Protein AF-A0AAV3V7D6-F1 (afdb_monomer_lite)

Secondary structure (DSSP, 8-state):
---------EEEEEE-TTT--EEEEEESS--HHHHHHHHHHHHHHSPTT--------S--

Structure (mmCIF, N/CA/C/O backbone):
data_AF-A0AAV3V7D6-F1
#
_entry.id   AF-A0AAV3V7D6-F1
#
loop_
_atom_site.group_PDB
_atom_site.id
_atom_site.type_symbol
_atom_site.label_atom_id
_atom_site.label_alt_id
_atom_site.label_comp_id
_atom_site.label_asym_id
_atom_site.label_entity_id
_atom_site.label_seq_id
_atom_site.pdbx_PDB_ins_code
_atom_site.Cartn_x
_atom_site.Cartn_y
_atom_site.Cartn_z
_atom_site.occupancy
_atom_site.B_iso_or_equiv
_atom_site.auth_seq_id
_atom_site.auth_comp_id
_atom_site.auth_asym_id
_atom_site.auth_atom_id
_atom_site.pdbx_PDB_model_num
ATOM 1 N N . MET A 1 1 ? 31.956 9.234 -25.256 1.00 39.09 1 MET A N 1
ATOM 2 C CA . MET A 1 1 ? 30.562 9.637 -24.981 1.00 39.09 1 MET A CA 1
ATOM 3 C C . MET A 1 1 ? 30.188 9.014 -23.650 1.00 39.09 1 MET A C 1
ATOM 5 O O . MET A 1 1 ? 30.094 7.798 -23.589 1.00 39.09 1 MET A O 1
ATOM 9 N N . ASN A 1 2 ? 30.120 9.805 -22.579 1.00 52.88 2 ASN A N 1
ATOM 10 C CA . ASN A 1 2 ? 29.744 9.296 -21.260 1.00 52.88 2 ASN A CA 1
ATOM 11 C C . ASN A 1 2 ? 28.212 9.259 -21.220 1.00 52.88 2 ASN A C 1
ATOM 13 O O . ASN A 1 2 ? 27.584 10.308 -21.353 1.00 52.88 2 ASN A O 1
ATOM 17 N N . GLN A 1 3 ? 27.612 8.072 -21.129 1.00 63.50 3 GLN A N 1
ATOM 18 C CA . GLN A 1 3 ? 26.184 7.964 -20.836 1.00 63.50 3 GLN A CA 1
ATOM 19 C C . GLN A 1 3 ? 25.996 8.532 -19.422 1.00 63.50 3 GLN A C 1
ATOM 21 O O . GLN A 1 3 ? 26.664 8.074 -18.497 1.00 63.50 3 GLN A O 1
ATOM 26 N N . GLN A 1 4 ? 25.155 9.555 -19.247 1.00 61.69 4 GLN A N 1
ATOM 27 C CA . GLN A 1 4 ? 24.707 9.932 -17.905 1.00 61.69 4 GLN A CA 1
ATOM 28 C C . GLN A 1 4 ? 23.935 8.733 -17.347 1.00 61.69 4 GLN A C 1
ATOM 30 O O . GLN A 1 4 ? 22.831 8.444 -17.805 1.00 61.69 4 GLN A O 1
ATOM 35 N N . GLN A 1 5 ? 24.536 7.994 -16.413 1.00 64.94 5 GLN A N 1
ATOM 36 C CA . GLN A 1 5 ? 23.795 7.046 -15.590 1.00 64.94 5 GLN A CA 1
ATOM 37 C C . GLN A 1 5 ? 22.920 7.871 -14.656 1.00 64.94 5 GLN A C 1
ATOM 39 O O . GLN A 1 5 ? 23.399 8.455 -13.689 1.00 64.94 5 GLN A O 1
ATOM 44 N N . PHE A 1 6 ? 21.641 7.966 -14.989 1.00 69.19 6 PHE A N 1
ATOM 45 C CA . PHE A 1 6 ? 20.643 8.423 -14.043 1.00 69.19 6 PHE A CA 1
ATOM 46 C C . PHE A 1 6 ? 20.378 7.281 -13.064 1.00 69.19 6 PHE A C 1
ATOM 48 O O . PHE A 1 6 ? 20.097 6.152 -13.474 1.00 69.19 6 PHE A O 1
ATOM 55 N N . GLU A 1 7 ? 20.500 7.568 -11.773 1.00 79.31 7 GLU A N 1
ATOM 56 C CA . GLU A 1 7 ? 19.988 6.679 -10.739 1.00 79.31 7 GLU A CA 1
ATOM 57 C C . GLU A 1 7 ? 18.468 6.832 -10.699 1.00 79.31 7 GLU A C 1
ATOM 59 O O . GLU A 1 7 ? 17.941 7.943 -10.619 1.00 79.31 7 GLU A O 1
ATOM 64 N N . TYR A 1 8 ? 17.762 5.709 -10.782 1.00 83.19 8 TYR A N 1
ATOM 65 C CA . TYR A 1 8 ? 16.313 5.660 -10.662 1.00 83.19 8 TYR A CA 1
ATOM 66 C C . TYR A 1 8 ? 15.945 4.757 -9.494 1.00 83.19 8 TYR A C 1
ATOM 68 O O . TYR A 1 8 ? 16.592 3.741 -9.242 1.00 83.19 8 TYR A O 1
ATOM 76 N N . ALA A 1 9 ? 14.875 5.127 -8.809 1.00 91.19 9 ALA A N 1
ATOM 77 C CA . ALA A 1 9 ? 14.228 4.298 -7.813 1.00 91.19 9 ALA A CA 1
ATOM 78 C C . ALA A 1 9 ? 12.716 4.392 -8.011 1.00 91.19 9 ALA A C 1
ATOM 80 O O . ALA A 1 9 ? 12.195 5.396 -8.500 1.00 91.19 9 ALA A O 1
ATOM 81 N N . TYR A 1 10 ? 12.022 3.337 -7.622 1.00 92.19 10 TYR A N 1
ATOM 82 C CA . TYR A 1 10 ? 10.576 3.238 -7.647 1.00 92.19 10 TYR A CA 1
ATOM 83 C C . TYR A 1 10 ? 10.037 3.521 -6.253 1.00 92.19 10 TYR A C 1
ATOM 85 O O . TYR A 1 10 ? 10.565 3.010 -5.266 1.00 92.19 10 TYR A O 1
ATOM 93 N N . LEU A 1 11 ? 8.990 4.337 -6.181 1.00 93.94 11 LEU A N 1
ATOM 94 C CA . LEU A 1 11 ? 8.280 4.654 -4.951 1.00 93.94 11 LEU A CA 1
ATOM 95 C C . LEU A 1 11 ? 6.890 4.026 -5.015 1.00 93.94 11 LEU A C 1
ATOM 97 O O . LEU A 1 11 ? 6.080 4.393 -5.861 1.00 93.94 11 LEU A O 1
ATOM 101 N N . PHE A 1 12 ? 6.614 3.119 -4.088 1.00 94.25 12 PHE A N 1
ATOM 102 C CA . PHE A 1 12 ? 5.280 2.598 -3.824 1.00 94.25 12 PHE A CA 1
ATOM 103 C C . PHE A 1 12 ? 4.721 3.380 -2.647 1.00 94.25 12 PHE A C 1
ATOM 105 O O . PHE A 1 12 ? 5.308 3.346 -1.567 1.00 94.25 12 PHE A O 1
ATOM 112 N N . GLY A 1 13 ? 3.628 4.108 -2.853 1.00 94.62 13 GLY A N 1
ATOM 113 C CA . GLY A 1 13 ? 2.999 4.926 -1.823 1.00 94.62 13 GLY A CA 1
ATOM 114 C C . GLY A 1 13 ? 1.516 4.611 -1.702 1.00 94.62 13 GLY A C 1
ATOM 115 O O . GLY A 1 13 ? 0.831 4.466 -2.711 1.00 94.62 13 GLY A O 1
ATOM 116 N N . ALA A 1 14 ? 1.024 4.550 -0.469 1.00 95.94 14 ALA A N 1
ATOM 117 C CA . ALA A 1 14 ? -0.390 4.399 -0.161 1.00 95.94 14 ALA A CA 1
ATOM 118 C C . ALA A 1 14 ? -0.786 5.347 0.970 1.00 95.94 14 ALA A C 1
ATOM 120 O O . ALA A 1 14 ? -0.014 5.572 1.900 1.00 95.94 14 ALA A O 1
ATOM 121 N N . VAL A 1 15 ? -2.007 5.878 0.897 1.00 95.75 15 VAL A N 1
ATOM 122 C CA . VAL A 1 15 ? -2.590 6.741 1.927 1.00 95.75 15 VAL A CA 1
ATOM 123 C C . VAL A 1 15 ? -3.978 6.237 2.308 1.00 95.75 15 VAL A C 1
ATOM 125 O O . VAL A 1 15 ? -4.798 5.910 1.449 1.00 95.75 15 VAL A O 1
ATOM 128 N N . CYS A 1 16 ? -4.260 6.185 3.605 1.00 95.19 16 CYS A N 1
ATOM 129 C CA . CYS A 1 16 ? -5.595 5.921 4.114 1.00 95.19 16 CYS A CA 1
ATOM 130 C C . CYS A 1 16 ? -6.454 7.180 3.960 1.00 95.19 16 CYS A C 1
ATOM 132 O O . CYS A 1 16 ? -6.245 8.172 4.656 1.00 95.19 16 CYS A O 1
ATOM 134 N N . ALA A 1 17 ? -7.466 7.135 3.09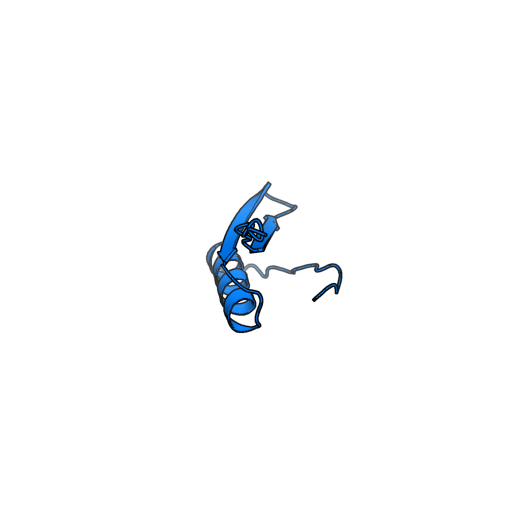4 1.00 93.69 17 ALA A N 1
ATOM 135 C CA . ALA A 1 17 ? -8.352 8.277 2.860 1.00 93.69 17 ALA A CA 1
ATOM 136 C C . ALA A 1 17 ? -9.125 8.731 4.117 1.00 93.69 17 ALA A C 1
ATOM 138 O O . ALA A 1 17 ? -9.513 9.892 4.210 1.00 93.69 17 ALA A O 1
ATOM 139 N N . ALA A 1 18 ? -9.351 7.831 5.080 1.00 93.44 18 ALA A N 1
ATOM 140 C CA . ALA A 1 18 ? -10.098 8.135 6.299 1.00 93.44 18 ALA A CA 1
ATOM 141 C C . ALA A 1 18 ? -9.247 8.805 7.390 1.00 93.44 18 ALA A C 1
ATOM 143 O O . ALA A 1 18 ? -9.767 9.620 8.147 1.00 93.44 18 ALA A O 1
ATOM 144 N N . THR A 1 19 ? -7.962 8.451 7.497 1.00 93.38 19 THR A N 1
ATOM 145 C CA . THR A 1 19 ? -7.095 8.871 8.616 1.00 93.38 19 THR A CA 1
ATOM 146 C C . THR A 1 19 ? -5.908 9.729 8.185 1.00 93.38 19 THR A C 1
ATOM 148 O O . THR A 1 19 ? -5.290 10.373 9.026 1.00 93.38 19 THR A O 1
ATOM 151 N N . GLY A 1 20 ? -5.571 9.750 6.892 1.00 94.62 20 GLY A N 1
ATOM 152 C CA . GLY A 1 20 ? -4.374 10.406 6.363 1.00 94.62 20 GLY A CA 1
ATOM 153 C C . GLY A 1 20 ? -3.068 9.652 6.637 1.00 94.62 20 GLY A C 1
ATOM 154 O O . GLY A 1 20 ? -1.999 10.118 6.246 1.00 94.62 20 GLY A O 1
ATOM 155 N N . GLU A 1 21 ? -3.120 8.488 7.290 1.00 94.50 21 GLU A N 1
ATOM 156 C CA . GLU A 1 21 ? -1.931 7.664 7.510 1.00 94.50 21 GLU A CA 1
ATOM 157 C C . GLU A 1 21 ? -1.352 7.180 6.182 1.00 94.50 21 GLU A C 1
ATOM 159 O O . GLU A 1 21 ? -2.094 6.852 5.256 1.00 94.50 21 GLU A O 1
ATOM 164 N N . THR A 1 22 ? -0.025 7.162 6.081 1.00 95.00 22 THR A N 1
ATOM 165 C CA . THR A 1 22 ? 0.691 6.912 4.828 1.00 95.00 22 THR A CA 1
ATOM 166 C C . THR A 1 22 ? 1.737 5.827 5.029 1.00 95.00 22 THR A C 1
ATOM 168 O O . THR A 1 22 ? 2.457 5.846 6.024 1.00 95.00 22 THR A O 1
ATOM 171 N N . GLU A 1 23 ? 1.852 4.930 4.055 1.00 95.44 23 GLU A N 1
ATOM 172 C CA . GLU A 1 23 ? 2.891 3.904 3.980 1.00 95.44 23 GLU A CA 1
ATOM 173 C C . GLU A 1 23 ? 3.644 4.040 2.656 1.00 95.44 23 GLU A C 1
ATOM 175 O O . GLU A 1 23 ? 3.047 4.314 1.610 1.00 95.44 23 GLU A O 1
ATOM 180 N N . ALA A 1 24 ? 4.965 3.855 2.694 1.00 95.44 24 ALA A N 1
ATOM 181 C CA . ALA A 1 24 ? 5.814 4.005 1.521 1.00 95.44 24 ALA A CA 1
ATOM 182 C C . ALA A 1 24 ? 6.964 2.992 1.492 1.00 95.44 24 ALA A C 1
ATOM 184 O O . ALA A 1 24 ? 7.553 2.669 2.521 1.00 95.44 24 ALA A O 1
ATOM 185 N N . LEU A 1 25 ? 7.311 2.527 0.291 1.00 95.50 25 LEU A N 1
ATOM 186 C CA . LEU A 1 25 ? 8.441 1.639 0.032 1.00 95.50 25 LEU A CA 1
ATOM 187 C C . LEU A 1 25 ? 9.224 2.152 -1.179 1.00 95.50 25 LEU A C 1
ATOM 189 O O . LEU A 1 25 ? 8.653 2.351 -2.250 1.00 95.50 25 LEU A O 1
ATOM 193 N N . ILE A 1 26 ? 10.531 2.357 -1.007 1.00 95.75 26 ILE A N 1
ATOM 194 C CA . ILE A 1 26 ? 11.450 2.706 -2.096 1.00 95.75 26 ILE A CA 1
ATOM 195 C C . ILE A 1 26 ? 12.175 1.437 -2.531 1.00 95.75 26 ILE A C 1
ATOM 197 O O . ILE A 1 26 ? 12.725 0.728 -1.688 1.00 95.75 26 ILE A O 1
ATOM 201 N N . ALA A 1 27 ? 12.208 1.164 -3.834 1.00 93.88 27 ALA A N 1
ATOM 202 C CA . ALA A 1 27 ? 12.885 -0.002 -4.373 1.00 93.88 27 ALA A CA 1
ATOM 203 C C . ALA A 1 27 ? 13.658 0.295 -5.671 1.00 93.88 27 ALA A C 1
ATOM 205 O O . ALA A 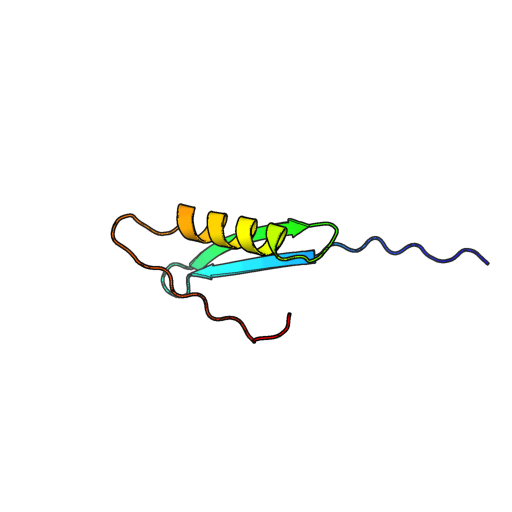1 27 ? 13.237 1.124 -6.473 1.00 93.88 27 ALA A O 1
ATOM 206 N N . PRO A 1 28 ? 14.775 -0.403 -5.922 1.00 91.94 28 PRO A N 1
ATOM 207 C CA . PRO A 1 28 ? 15.562 -0.254 -7.153 1.00 91.94 28 PRO A CA 1
ATOM 208 C C . PRO A 1 28 ? 14.920 -0.866 -8.418 1.00 91.94 28 PRO A C 1
ATOM 210 O O . PRO A 1 28 ? 15.399 -0.620 -9.522 1.00 91.94 28 PRO A O 1
ATOM 213 N N . TRP A 1 29 ? 13.849 -1.658 -8.296 1.00 89.75 29 TRP A N 1
ATOM 214 C CA . TRP A 1 29 ? 13.107 -2.248 -9.424 1.00 89.75 29 TRP A CA 1
ATOM 215 C C . TRP A 1 29 ? 11.620 -2.442 -9.079 1.00 89.75 29 TRP A C 1
ATOM 217 O O . TRP A 1 29 ? 11.223 -2.242 -7.936 1.00 89.75 29 TRP A O 1
ATOM 227 N N . VAL A 1 30 ? 10.795 -2.843 -10.056 1.00 90.25 30 VAL A N 1
ATOM 228 C CA . VAL A 1 30 ? 9.365 -3.166 -9.868 1.00 90.25 30 VAL A CA 1
ATOM 229 C C . VAL A 1 30 ? 9.145 -4.648 -10.118 1.00 90.25 30 VAL A C 1
ATOM 231 O O . VAL A 1 30 ? 9.493 -5.169 -11.177 1.00 90.25 30 VAL A O 1
ATOM 234 N N . ASN A 1 31 ? 8.569 -5.343 -9.142 1.00 92.38 31 ASN A N 1
ATOM 235 C CA . ASN A 1 31 ? 8.120 -6.720 -9.295 1.00 92.38 31 ASN A CA 1
ATOM 236 C C . ASN A 1 31 ? 6.992 -7.035 -8.293 1.00 92.38 31 ASN A C 1
ATOM 238 O O . ASN A 1 31 ? 6.653 -6.233 -7.421 1.00 92.38 31 ASN A O 1
ATOM 242 N N . LYS A 1 32 ? 6.420 -8.238 -8.409 1.00 93.38 32 LYS A N 1
ATOM 243 C CA . LYS A 1 32 ? 5.336 -8.700 -7.527 1.00 93.38 32 LYS A CA 1
ATOM 244 C C . LYS A 1 32 ? 5.765 -8.848 -6.065 1.00 93.38 32 LYS A C 1
ATOM 246 O O . LYS A 1 32 ? 4.936 -8.694 -5.180 1.00 93.38 32 LYS A O 1
ATOM 251 N N . GLU A 1 33 ? 7.036 -9.142 -5.812 1.00 96.44 33 GLU A N 1
ATOM 252 C CA . GLU A 1 33 ? 7.563 -9.318 -4.456 1.00 96.44 33 GLU A CA 1
ATOM 253 C C . GLU A 1 33 ? 7.603 -7.991 -3.694 1.00 96.44 33 GLU A C 1
ATOM 255 O O . GLU A 1 33 ? 7.146 -7.916 -2.558 1.00 96.44 33 GLU A O 1
ATOM 260 N N . ILE A 1 34 ? 8.060 -6.919 -4.340 1.00 95.62 34 ILE A N 1
ATOM 261 C CA . ILE A 1 34 ? 8.048 -5.568 -3.773 1.00 95.62 34 ILE A CA 1
ATOM 262 C C . ILE A 1 34 ? 6.609 -5.091 -3.573 1.00 95.62 34 ILE A C 1
ATOM 264 O O . ILE A 1 34 ? 6.297 -4.497 -2.542 1.00 95.62 34 ILE A O 1
ATOM 268 N N . MET A 1 35 ? 5.708 -5.410 -4.509 1.00 94.25 35 MET A N 1
ATOM 269 C CA . MET A 1 35 ? 4.288 -5.120 -4.326 1.00 94.25 35 MET A CA 1
ATOM 270 C C . MET A 1 35 ? 3.712 -5.850 -3.104 1.00 94.25 35 MET A C 1
ATOM 272 O O . MET A 1 35 ? 3.004 -5.238 -2.311 1.00 94.25 35 MET A O 1
ATOM 276 N N . GLN A 1 36 ? 4.055 -7.125 -2.901 1.00 96.50 36 GLN A N 1
ATOM 277 C CA . GLN A 1 36 ? 3.642 -7.868 -1.709 1.00 96.50 36 GLN A CA 1
ATOM 278 C C . GLN A 1 36 ? 4.179 -7.219 -0.428 1.00 96.50 36 GLN A C 1
ATOM 280 O O . GLN A 1 36 ? 3.416 -7.024 0.511 1.00 96.50 36 GLN A O 1
ATOM 285 N N . G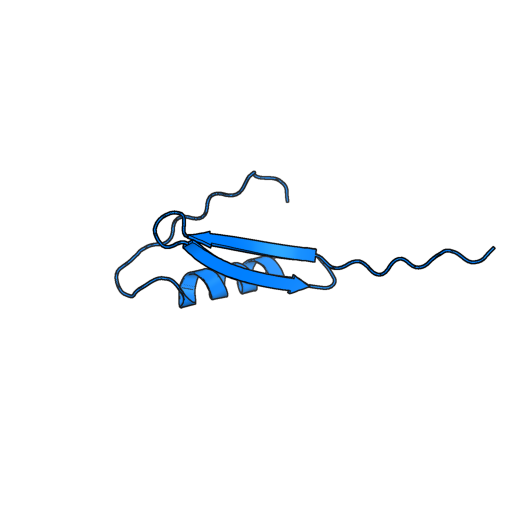LN A 1 37 ? 5.449 -6.804 -0.404 1.00 97.19 37 GLN A N 1
ATOM 286 C CA . GLN A 1 37 ? 6.024 -6.098 0.747 1.00 97.19 37 GLN A CA 1
ATOM 287 C C . GLN A 1 37 ? 5.285 -4.786 1.047 1.00 97.19 37 GLN A C 1
ATOM 289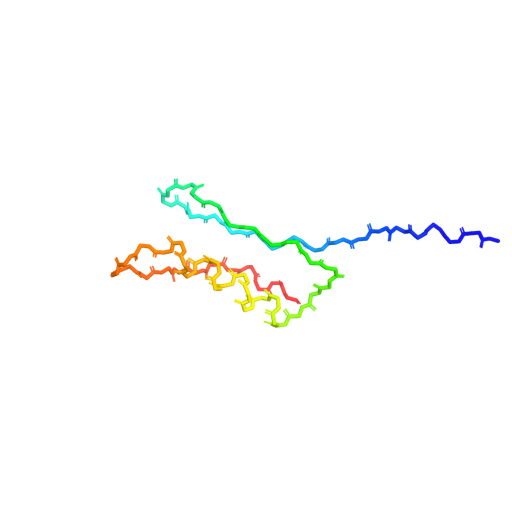 O O . GLN A 1 37 ? 5.043 -4.465 2.209 1.00 97.19 37 GLN A O 1
ATOM 294 N N . HIS A 1 38 ? 4.887 -4.038 0.017 1.00 96.31 38 HIS A N 1
ATOM 295 C CA . HIS A 1 38 ? 4.088 -2.827 0.193 1.00 96.31 38 HIS A CA 1
ATOM 296 C C . HIS A 1 38 ? 2.681 -3.132 0.739 1.00 96.31 38 HIS A C 1
ATOM 298 O O . HIS A 1 38 ? 2.215 -2.448 1.649 1.00 96.31 38 HIS A O 1
ATOM 304 N N . LEU A 1 39 ? 2.021 -4.189 0.251 1.00 95.94 39 LEU A N 1
ATOM 305 C CA . LEU A 1 39 ? 0.732 -4.640 0.791 1.00 95.94 39 LEU A CA 1
ATOM 306 C C . LEU A 1 39 ? 0.851 -5.111 2.248 1.00 95.94 39 LEU A C 1
ATOM 308 O O . LEU A 1 39 ? -0.040 -4.833 3.050 1.00 95.94 39 LEU A O 1
ATOM 312 N N . ASP A 1 40 ? 1.958 -5.754 2.621 1.00 96.94 40 ASP A N 1
ATOM 313 C CA . ASP A 1 40 ? 2.219 -6.164 4.003 1.00 96.94 40 ASP A CA 1
ATOM 314 C C . ASP A 1 40 ? 2.369 -4.951 4.937 1.00 96.94 40 ASP A C 1
ATOM 316 O O . ASP A 1 40 ? 1.926 -5.010 6.086 1.00 96.94 40 ASP A O 1
ATOM 320 N N . LEU A 1 41 ? 2.964 -3.843 4.470 1.00 96.56 41 LEU A N 1
ATOM 321 C CA . LEU A 1 41 ? 3.020 -2.585 5.230 1.00 96.56 41 LEU A CA 1
ATOM 322 C C . LEU A 1 41 ? 1.611 -2.031 5.480 1.00 96.56 41 LEU A C 1
ATOM 324 O O . LEU A 1 41 ? 1.260 -1.744 6.625 1.00 96.56 41 LEU A O 1
ATOM 328 N N . ILE A 1 42 ? 0.770 -1.980 4.441 1.00 96.00 42 ILE A N 1
ATOM 329 C CA . ILE A 1 42 ? -0.635 -1.555 4.563 1.00 96.00 42 ILE A CA 1
ATOM 330 C C . ILE A 1 42 ? -1.397 -2.471 5.532 1.00 96.00 42 ILE A C 1
ATOM 332 O O . ILE A 1 42 ? -2.122 -1.995 6.409 1.00 96.00 42 ILE A O 1
ATOM 336 N N . SER A 1 43 ? -1.211 -3.789 5.422 1.00 95.38 43 SER A N 1
ATOM 337 C CA . SER A 1 43 ? -1.863 -4.762 6.301 1.00 95.38 43 SER A CA 1
ATOM 338 C C . SER A 1 43 ? -1.448 -4.588 7.759 1.00 95.38 43 SER A C 1
ATOM 340 O O . SER A 1 43 ? -2.301 -4.686 8.634 1.00 95.38 43 SER A O 1
ATOM 342 N N . LYS A 1 44 ? -0.166 -4.319 8.036 1.00 94.94 44 LYS A N 1
ATOM 343 C CA . LYS A 1 44 ? 0.330 -4.073 9.401 1.00 94.94 44 LYS A CA 1
ATOM 344 C C . LYS A 1 44 ? -0.203 -2.773 9.993 1.00 94.94 44 LYS A C 1
ATOM 346 O O . LYS A 1 44 ? -0.331 -2.681 11.210 1.00 94.94 44 LYS A O 1
ATOM 351 N N . ARG A 1 45 ? -0.486 -1.776 9.149 1.00 94.06 45 ARG A N 1
ATOM 352 C CA . ARG A 1 45 ? -1.062 -0.498 9.577 1.00 94.06 45 ARG A CA 1
ATOM 353 C C . ARG A 1 45 ? -2.574 -0.557 9.773 1.00 94.06 45 ARG A C 1
ATOM 355 O O . ARG A 1 45 ? -3.131 0.250 10.509 1.00 94.06 45 ARG A O 1
ATOM 362 N N . THR A 1 46 ? -3.237 -1.518 9.138 1.00 94.06 46 THR A N 1
ATOM 363 C CA . THR A 1 46 ? -4.678 -1.718 9.288 1.00 94.06 46 THR A CA 1
ATOM 364 C C . THR A 1 46 ? -5.000 -2.101 10.732 1.00 94.06 46 THR A C 1
ATOM 366 O O . THR A 1 46 ? -4.436 -3.052 11.270 1.00 94.06 46 THR A O 1
ATOM 369 N N . GLU A 1 47 ? -5.902 -1.349 11.369 1.00 93.19 47 GLU A N 1
ATOM 370 C CA . GLU A 1 47 ? -6.349 -1.643 12.734 1.00 93.19 47 GLU A CA 1
ATOM 371 C C . GLU A 1 47 ? -6.913 -3.075 12.836 1.00 93.19 47 GLU A C 1
ATOM 373 O O . GLU A 1 47 ? -7.569 -3.542 11.897 1.00 93.19 47 GLU A O 1
ATOM 378 N N . PRO A 1 48 ? -6.727 -3.764 13.979 1.00 93.62 48 PRO A N 1
ATOM 379 C CA . PRO A 1 48 ? -7.362 -5.054 14.224 1.00 93.62 48 PRO A CA 1
ATOM 380 C C . PRO A 1 48 ? -8.874 -5.002 13.968 1.00 93.62 48 PRO A C 1
ATOM 382 O O . PRO A 1 48 ? -9.518 -3.987 14.233 1.00 93.62 48 PRO A O 1
ATOM 385 N N . GLU A 1 49 ? -9.438 -6.099 13.457 1.00 93.94 49 GLU A N 1
ATOM 386 C CA . GLU A 1 49 ? -10.860 -6.219 13.085 1.00 93.94 49 GLU A CA 1
ATOM 387 C C . GLU A 1 49 ? -11.331 -5.274 11.958 1.00 93.94 49 GLU A C 1
ATOM 389 O O . GLU A 1 49 ? -12.523 -5.219 11.647 1.00 93.94 49 GLU A O 1
ATOM 394 N N . ARG A 1 50 ? -10.420 -4.552 11.290 1.00 93.12 50 ARG A N 1
ATOM 395 C CA . ARG A 1 50 ? -10.726 -3.786 10.075 1.00 93.12 50 ARG A CA 1
ATOM 396 C C . ARG A 1 50 ? -10.179 -4.459 8.827 1.00 93.12 50 ARG A C 1
ATOM 398 O O . ARG A 1 50 ? -9.196 -5.190 8.855 1.00 93.12 50 ARG A O 1
ATOM 405 N N . HIS A 1 51 ? -10.824 -4.156 7.706 1.00 94.31 51 HIS A N 1
ATOM 406 C CA . HIS A 1 51 ? -10.375 -4.563 6.382 1.00 94.31 51 HIS A CA 1
ATOM 407 C C . HIS A 1 51 ? -9.962 -3.321 5.596 1.00 94.31 51 HIS A C 1
ATOM 409 O O . HIS A 1 51 ? -10.745 -2.378 5.470 1.00 94.31 51 HIS A O 1
ATOM 415 N N . ALA A 1 52 ? -8.743 -3.326 5.059 1.00 94.75 52 ALA A N 1
ATOM 416 C CA . ALA A 1 52 ? -8.297 -2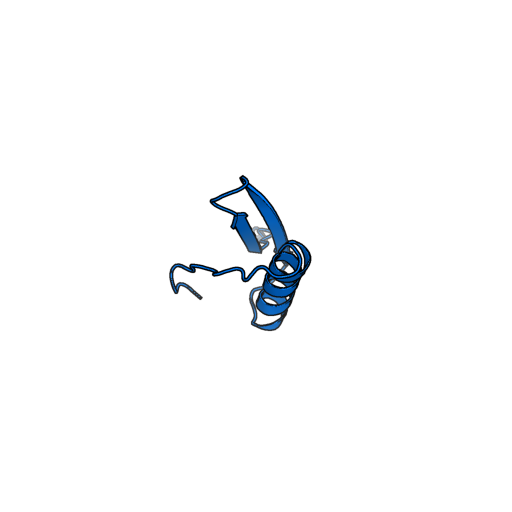.310 4.117 1.00 94.75 52 ALA A CA 1
ATOM 417 C C . ALA A 1 52 ? -8.706 -2.696 2.690 1.00 94.75 52 ALA A C 1
ATOM 419 O O . ALA A 1 52 ? -8.501 -3.830 2.256 1.00 94.75 52 ALA A O 1
ATOM 420 N N . VAL A 1 53 ? -9.262 -1.735 1.952 1.00 94.88 53 VAL A N 1
ATOM 421 C CA . VAL A 1 53 ? -9.526 -1.853 0.514 1.00 94.88 53 VAL A CA 1
ATOM 422 C C . VAL A 1 53 ? -8.535 -0.957 -0.212 1.00 94.88 53 VAL A C 1
ATOM 424 O O . VAL A 1 53 ? -8.499 0.249 0.028 1.00 94.88 53 VAL A O 1
ATOM 427 N N . VAL A 1 54 ? -7.733 -1.549 -1.093 1.00 93.88 54 VAL A N 1
ATOM 428 C CA . VAL A 1 54 ? -6.735 -0.826 -1.885 1.00 93.88 54 VAL A CA 1
ATOM 429 C C . VAL A 1 54 ? -7.308 -0.548 -3.270 1.00 93.88 54 VAL A C 1
ATOM 431 O O . VAL A 1 54 ? -7.742 -1.466 -3.9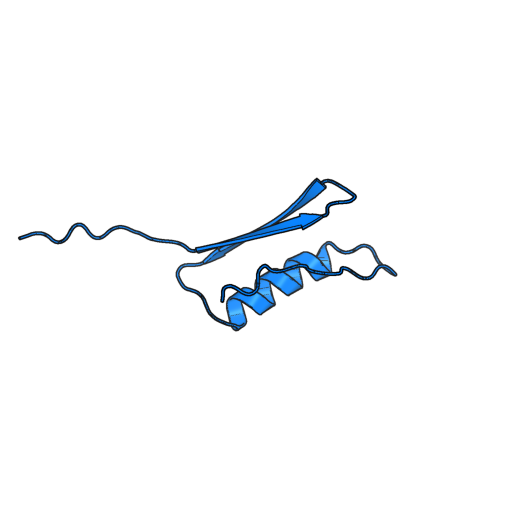64 1.00 93.88 54 VAL A O 1
ATOM 434 N N . ILE A 1 55 ? -7.302 0.724 -3.670 1.00 93.38 55 ILE A N 1
ATOM 435 C CA . ILE A 1 55 ? -7.675 1.161 -5.018 1.00 93.38 55 ILE A CA 1
ATOM 436 C C . ILE A 1 55 ? -6.381 1.482 -5.762 1.00 93.38 55 ILE A C 1
ATOM 438 O O . ILE A 1 55 ? -5.625 2.350 -5.337 1.00 93.38 55 ILE A O 1
ATOM 442 N N . MET A 1 56 ? -6.133 0.770 -6.858 1.00 89.50 56 MET A N 1
ATOM 443 C CA . MET A 1 56 ? -4.983 0.975 -7.741 1.00 89.50 56 MET A CA 1
ATOM 444 C C . MET A 1 56 ? -5.498 1.354 -9.129 1.00 89.50 56 MET A C 1
ATOM 446 O O . MET A 1 56 ? -6.545 0.864 -9.552 1.00 89.50 56 MET A O 1
ATOM 450 N N . ASP A 1 57 ? -4.771 2.206 -9.846 1.00 84.81 57 ASP A N 1
ATOM 451 C CA . ASP A 1 57 ? -5.150 2.708 -11.175 1.00 84.81 57 ASP A CA 1
ATOM 452 C C . ASP A 1 57 ? -4.926 1.691 -12.312 1.00 84.81 57 ASP A C 1
ATOM 454 O O . ASP A 1 57 ? -5.196 1.979 -13.476 1.00 84.81 57 ASP A O 1
ATOM 458 N N . GLY A 1 58 ? -4.503 0.468 -11.981 1.00 71.50 58 GLY A N 1
ATOM 459 C CA . GLY A 1 58 ? -4.342 -0.631 -12.934 1.00 71.50 58 GLY A CA 1
ATOM 460 C C . GLY A 1 58 ? -3.128 -0.484 -13.850 1.00 71.50 58 GLY A C 1
ATOM 461 O O . GLY A 1 58 ? -2.942 -1.320 -14.734 1.00 71.50 58 GLY A O 1
ATOM 462 N N . LEU A 1 59 ? -2.296 0.538 -13.636 1.00 60.56 59 LEU A N 1
ATOM 463 C CA . LEU A 1 59 ? -1.003 0.660 -14.290 1.00 60.56 59 LEU A CA 1
ATOM 464 C C . LEU A 1 59 ? 0.018 -0.144 -13.477 1.00 60.56 59 LEU A C 1
ATOM 466 O O . LEU A 1 59 ? 0.384 0.225 -12.363 1.00 60.56 59 LEU A O 1
ATOM 470 N N . GLY A 1 60 ? 0.418 -1.286 -14.036 1.00 54.19 60 GLY A N 1
ATOM 471 C CA . GLY A 1 60 ? 1.486 -2.154 -13.539 1.00 54.19 60 GLY A CA 1
ATOM 472 C C . GLY A 1 60 ? 2.587 -2.298 -14.571 1.00 54.19 60 GLY A C 1
ATOM 473 O O . GLY A 1 60 ? 2.241 -2.477 -15.761 1.00 54.19 60 GLY A O 1
#

Sequence (60 aa):
MNQQQFEYAYLFGAVCAATGETEALIAPWVNKEIMQQHLDLISKRTEPERHAVVIMDGLG

Radius of gyration: 14.92 Å; chains: 1; bounding box: 41×20×39 Å

pLDDT: mean 88.52, std 12.98, range [39.09, 97.19]

Organism: NCBI:txid1127672

Foldseek 3Di:
DDDPPDQDWDKDKDADPVPRDIDIDIGSDDDVVSVVVSVVRVVVVADPPDDDDDDDPPDD